Protein AF-A0A6A3ZNL6-F1 (afdb_monomer_lite)

pLDDT: mean 81.62, std 16.66, range [42.41, 97.06]

Radius of gyration: 19.46 Å; chains: 1; bounding box: 38×63×49 Å

Organism: NCBI:txid53985

Foldseek 3Di:
DFQVLLCQQWPDGPDPVCLVVVVTHGDPVSCVQQNPLSVQLSVLLSVLLVVLVVVQVCCVVPVVDDDDPPVSVVSSLVSSLVSLLVVLVCLVPDPDDCSVVNNVSNVVSCVSTPHDPVSDDDDPDPPDPPPPPDPDPDDDD

Sequence (141 aa):
MWLPAFQVFFETKLEWESILFFKLKPTPVAKKEYGYCLFVMLHIVRAVIFRCLWMHRNDLRFHGMQPNVSDVQAQVTAVIKLHVKRFYQDLLLKSLSHSGLKCRQLRALLRLLPLPSALLPDDPDPDAPDLDEPASPSLQE

Secondary structure (DSSP, 8-state):
--SGGGGGGBSS---HHHHHTT---B-HHHHHHHHHHHHHHHHHHHHHHHHHHHHHHHHHHHS-PPP-HHHHHHHHHHHHHHHHHHHHHHHHHS--TTHHHHHHHHHHHHHHSS--GGGSPPPP-TTS--TT---------

Structure (mmCIF, N/CA/C/O backbone):
data_AF-A0A6A3ZNL6-F1
#
_entry.id   AF-A0A6A3ZNL6-F1
#
loop_
_atom_site.group_PDB
_atom_site.id
_atom_site.type_symbol
_atom_site.label_atom_id
_atom_site.label_alt_id
_atom_site.label_comp_id
_atom_site.label_asym_id
_atom_site.label_entity_id
_atom_site.label_seq_id
_atom_site.pdbx_PDB_ins_code
_atom_site.Cartn_x
_atom_site.Cartn_y
_atom_site.Cartn_z
_atom_site.occupancy
_atom_site.B_iso_or_equiv
_atom_site.auth_seq_id
_atom_site.auth_comp_id
_atom_site.auth_asym_id
_atom_site.auth_atom_id
_atom_site.pdbx_PDB_model_num
ATOM 1 N N . MET A 1 1 ? 8.858 -3.263 1.097 1.00 70.25 1 MET A N 1
ATOM 2 C CA . MET A 1 1 ? 7.978 -4.449 0.989 1.00 70.25 1 MET A CA 1
ATOM 3 C C . MET A 1 1 ? 6.614 -4.051 1.553 1.00 70.25 1 MET A C 1
ATOM 5 O O . MET A 1 1 ? 6.515 -3.855 2.752 1.00 70.25 1 MET A O 1
ATOM 9 N N . TRP A 1 2 ? 5.615 -3.783 0.704 1.00 83.38 2 TRP A N 1
ATOM 10 C CA . TRP A 1 2 ? 4.391 -3.073 1.122 1.00 83.38 2 TRP A CA 1
ATOM 11 C C . TRP A 1 2 ? 3.263 -3.995 1.592 1.00 83.38 2 TRP A C 1
ATOM 13 O O . TRP A 1 2 ? 2.761 -3.830 2.694 1.00 83.38 2 TRP A O 1
ATOM 23 N N . LEU A 1 3 ? 2.880 -4.982 0.778 1.00 86.75 3 LEU A N 1
ATOM 24 C CA . LEU A 1 3 ? 1.752 -5.876 1.072 1.00 86.75 3 LEU A CA 1
ATOM 25 C C . LEU A 1 3 ? 1.959 -6.756 2.320 1.00 86.75 3 LEU A C 1
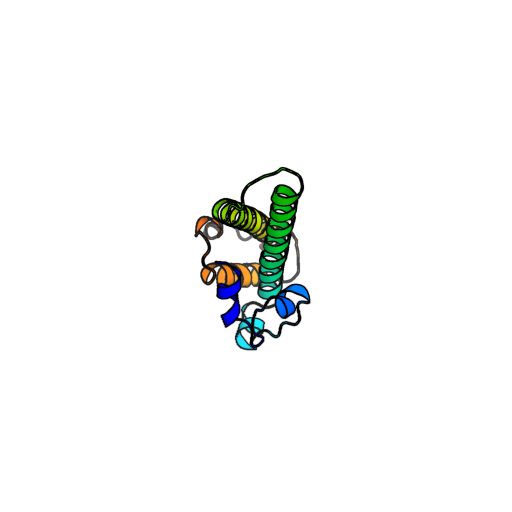ATOM 27 O O . LEU A 1 3 ? 1.023 -6.849 3.111 1.00 86.75 3 LEU A O 1
ATOM 31 N N . PRO A 1 4 ? 3.149 -7.344 2.573 1.00 88.56 4 PRO A N 1
ATOM 32 C CA . PRO A 1 4 ? 3.351 -8.178 3.760 1.00 88.56 4 PRO A CA 1
ATOM 33 C C . PRO A 1 4 ? 3.133 -7.438 5.082 1.00 88.56 4 PRO A C 1
ATOM 35 O O . PRO A 1 4 ? 2.644 -8.035 6.035 1.00 88.56 4 PRO A O 1
ATOM 38 N N . ALA A 1 5 ? 3.402 -6.128 5.126 1.00 88.44 5 ALA A N 1
ATOM 39 C CA . ALA A 1 5 ? 3.161 -5.309 6.313 1.00 88.44 5 ALA A CA 1
ATOM 40 C C . ALA A 1 5 ? 1.674 -5.224 6.696 1.00 88.44 5 ALA A C 1
ATOM 42 O O . ALA A 1 5 ? 1.352 -4.977 7.852 1.00 88.44 5 ALA A O 1
ATOM 43 N N . PHE A 1 6 ? 0.761 -5.455 5.747 1.00 91.62 6 PHE A N 1
ATOM 44 C CA . PHE A 1 6 ? -0.672 -5.453 6.021 1.00 91.62 6 PHE A CA 1
ATOM 45 C C . PHE A 1 6 ? -1.195 -6.800 6.523 1.00 91.62 6 PHE A C 1
ATOM 47 O O . PHE A 1 6 ? -2.307 -6.838 7.039 1.00 91.62 6 PHE A O 1
ATOM 54 N N . GLN A 1 7 ? -0.440 -7.898 6.393 1.00 93.50 7 GLN A N 1
ATOM 55 C CA . GLN A 1 7 ? -0.954 -9.246 6.672 1.00 93.50 7 GLN A CA 1
ATOM 56 C C . GLN A 1 7 ? -1.491 -9.385 8.100 1.00 93.50 7 GLN A C 1
ATOM 58 O O . GLN A 1 7 ? -2.500 -10.050 8.311 1.00 93.50 7 GLN A O 1
ATOM 63 N N . VAL A 1 8 ? -0.862 -8.713 9.066 1.00 93.44 8 VAL A N 1
ATOM 64 C CA . VAL A 1 8 ? -1.265 -8.729 10.482 1.00 93.44 8 VAL A CA 1
ATOM 65 C C . VAL A 1 8 ? -2.678 -8.178 10.723 1.00 93.44 8 VAL A C 1
ATOM 67 O O . VAL A 1 8 ? -3.302 -8.493 11.732 1.00 93.44 8 VAL A O 1
ATOM 70 N N . PHE A 1 9 ? -3.210 -7.376 9.796 1.00 95.12 9 PHE A N 1
ATOM 71 C CA . PHE A 1 9 ? -4.531 -6.759 9.918 1.00 95.12 9 PHE A CA 1
ATOM 72 C C . PHE A 1 9 ? -5.658 -7.600 9.313 1.00 95.12 9 PHE A C 1
ATOM 74 O O . PHE A 1 9 ? -6.825 -7.238 9.473 1.00 95.12 9 PHE A O 1
ATOM 81 N N . PHE A 1 10 ? -5.346 -8.704 8.627 1.00 95.69 10 PHE A N 1
ATOM 82 C CA . PHE A 1 10 ? -6.325 -9.519 7.910 1.00 95.69 10 PHE A CA 1
ATOM 83 C C . PHE A 1 10 ? -6.267 -10.987 8.330 1.00 95.69 10 PHE A C 1
ATOM 85 O O . PHE A 1 10 ? -5.201 -11.588 8.408 1.00 95.69 10 PHE A O 1
ATOM 92 N N . GLU A 1 11 ? -7.445 -11.574 8.551 1.00 96.38 11 GLU A N 1
ATOM 93 C CA . GLU A 1 11 ? -7.609 -13.024 8.705 1.00 96.38 11 GLU A CA 1
ATOM 94 C C . GLU A 1 11 ? -7.393 -13.732 7.364 1.00 96.38 11 GLU A C 1
ATOM 96 O O . GLU A 1 11 ? -6.856 -14.835 7.301 1.00 96.38 11 GLU A O 1
ATOM 101 N N . THR A 1 12 ? -7.809 -13.089 6.270 1.00 95.12 12 THR A N 1
ATOM 102 C CA . THR A 1 12 ? -7.536 -13.596 4.928 1.00 95.12 12 THR A CA 1
ATOM 103 C C . THR A 1 12 ? -6.059 -13.421 4.600 1.00 95.12 12 THR A C 1
ATOM 105 O O . THR A 1 12 ? -5.491 -12.338 4.759 1.00 95.12 12 THR A O 1
ATOM 108 N N . LYS A 1 13 ? -5.441 -14.476 4.074 1.00 94.06 13 LYS A N 1
ATOM 109 C CA . LYS A 1 13 ? -4.084 -14.401 3.540 1.00 94.06 13 LYS A CA 1
ATOM 110 C C . LYS A 1 13 ? -4.033 -13.431 2.353 1.00 94.06 13 LYS A C 1
ATOM 112 O O . LYS A 1 13 ? -4.869 -13.496 1.448 1.00 94.06 13 LYS A O 1
ATOM 117 N N . LEU A 1 14 ? -3.067 -12.518 2.371 1.00 92.50 14 LEU A N 1
ATOM 118 C CA . LEU A 1 14 ? -2.849 -11.513 1.335 1.00 92.50 14 LEU A CA 1
ATOM 119 C C . LEU A 1 14 ? -2.082 -12.138 0.167 1.00 92.50 14 LE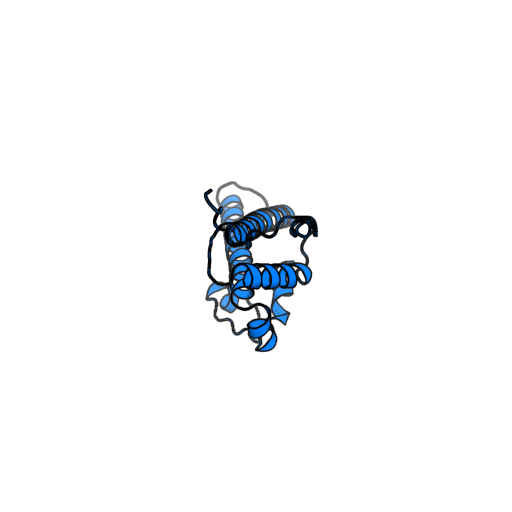U A C 1
ATOM 121 O O . LEU A 1 14 ? -0.860 -12.051 0.069 1.00 92.50 14 LEU A O 1
ATOM 125 N N . GLU A 1 15 ? -2.832 -12.780 -0.718 1.00 91.75 15 GLU A N 1
ATOM 126 C CA . GLU A 1 15 ? -2.351 -13.380 -1.956 1.00 91.75 15 GLU A CA 1
ATOM 127 C C . GLU A 1 15 ? -2.874 -12.594 -3.157 1.00 91.75 15 GLU A C 1
ATOM 129 O O . GLU A 1 15 ? -3.751 -11.738 -3.036 1.00 91.75 15 GLU A O 1
ATOM 134 N N . TRP A 1 16 ? -2.340 -12.889 -4.343 1.00 86.69 16 TRP A N 1
ATOM 135 C CA . TRP A 1 16 ? -2.696 -12.163 -5.559 1.00 86.69 16 TRP A CA 1
ATOM 136 C C . TRP A 1 16 ? -4.210 -12.092 -5.786 1.00 86.69 16 TRP A C 1
ATOM 138 O O . TRP A 1 16 ? -4.730 -11.013 -6.055 1.00 86.69 16 TRP A O 1
ATOM 148 N N . GLU A 1 17 ? -4.928 -13.207 -5.625 1.00 90.69 17 GLU A N 1
ATOM 149 C CA . GLU A 1 17 ? -6.377 -13.250 -5.835 1.00 90.69 17 GLU A CA 1
ATOM 150 C C . GLU A 1 17 ? -7.135 -12.407 -4.801 1.00 90.69 17 GLU A C 1
ATOM 152 O O . GLU A 1 17 ? -7.983 -11.590 -5.169 1.00 90.69 17 GLU A O 1
ATOM 157 N N . SER A 1 18 ? -6.829 -12.572 -3.510 1.00 92.56 18 SER A N 1
ATOM 158 C CA . SER A 1 18 ? -7.537 -11.859 -2.443 1.00 92.56 18 SER A CA 1
ATOM 159 C C . SER A 1 18 ? -7.288 -10.356 -2.513 1.00 92.56 18 SER A C 1
ATOM 161 O O . SER A 1 18 ? -8.214 -9.569 -2.313 1.00 92.56 18 SER A O 1
ATOM 163 N N . ILE A 1 19 ? -6.078 -9.949 -2.898 1.00 91.25 19 ILE A N 1
ATOM 164 C CA . ILE A 1 19 ? -5.739 -8.552 -3.154 1.00 91.25 19 ILE A CA 1
ATOM 165 C C . ILE A 1 19 ? -6.456 -8.067 -4.419 1.00 91.25 19 ILE A C 1
ATOM 167 O O . ILE A 1 19 ? -7.097 -7.018 -4.389 1.00 91.25 19 ILE A O 1
ATOM 171 N N . LEU A 1 20 ? -6.391 -8.803 -5.532 1.00 88.44 20 LEU A N 1
ATOM 172 C CA . LEU A 1 20 ? -6.960 -8.380 -6.813 1.00 88.44 20 LEU A CA 1
ATOM 173 C C . LEU A 1 20 ? -8.479 -8.222 -6.746 1.00 88.44 20 LEU A C 1
ATOM 175 O O . LEU A 1 20 ? -8.987 -7.191 -7.177 1.00 88.44 20 LEU A O 1
ATOM 179 N N . PHE A 1 21 ? -9.195 -9.183 -6.174 1.00 88.88 21 PHE A N 1
ATOM 180 C CA . PHE A 1 21 ? -10.656 -9.139 -6.065 1.00 88.88 21 PHE A CA 1
ATOM 181 C C . PHE A 1 21 ? -11.154 -8.527 -4.756 1.00 88.88 21 PHE A C 1
ATOM 183 O O . PHE A 1 21 ? -12.358 -8.481 -4.525 1.00 88.88 21 PHE A O 1
ATOM 190 N N . PHE A 1 22 ? -10.241 -8.056 -3.903 1.00 87.56 22 PHE A N 1
ATOM 191 C CA . PHE A 1 22 ? -10.557 -7.450 -2.610 1.00 87.56 22 PHE A CA 1
ATOM 192 C C . PHE A 1 22 ? -11.420 -8.356 -1.708 1.00 87.56 22 PHE A C 1
ATOM 194 O O . PHE A 1 22 ? -12.252 -7.891 -0.929 1.00 87.56 22 PHE A O 1
ATOM 201 N N . LYS A 1 23 ? -11.202 -9.675 -1.801 1.00 91.75 23 LYS A N 1
ATOM 202 C CA . LYS A 1 23 ? -11.845 -10.701 -0.968 1.00 91.75 23 LYS A CA 1
ATOM 203 C C . LYS A 1 23 ? -11.131 -10.764 0.381 1.00 91.75 23 LYS A C 1
ATOM 205 O O . LYS A 1 23 ? -10.376 -11.694 0.639 1.00 91.75 23 LYS A O 1
ATOM 210 N N . LEU A 1 24 ? -11.292 -9.729 1.201 1.00 93.25 24 LEU A N 1
ATOM 211 C CA . LEU A 1 24 ? -10.481 -9.521 2.399 1.00 93.25 24 LEU A CA 1
ATOM 212 C C . LEU A 1 24 ? -11.337 -9.412 3.654 1.00 93.25 24 LEU A C 1
ATOM 214 O O . LEU A 1 24 ? -12.264 -8.605 3.721 1.00 93.25 24 LEU A O 1
ATOM 218 N N . LYS A 1 25 ? -10.969 -10.180 4.679 1.00 95.31 25 LYS A N 1
ATOM 219 C CA . LYS A 1 25 ? -11.573 -10.113 6.006 1.00 95.31 25 LYS A CA 1
ATOM 220 C C . LYS A 1 25 ? -10.572 -9.513 7.000 1.00 95.31 25 LYS A C 1
ATOM 222 O O . LYS A 1 25 ? -9.575 -10.175 7.299 1.00 95.31 25 LYS A O 1
ATOM 227 N N . PRO A 1 26 ? -10.778 -8.273 7.488 1.00 96.12 26 PRO A N 1
ATOM 228 C CA . PRO A 1 26 ? -9.918 -7.712 8.524 1.00 96.12 26 PRO A CA 1
ATOM 229 C C . PRO A 1 26 ? -10.140 -8.450 9.847 1.00 96.12 26 PRO A C 1
ATOM 231 O O . PRO A 1 26 ? -11.246 -8.931 10.107 1.00 96.12 26 PRO A O 1
ATOM 234 N N . THR A 1 27 ? -9.124 -8.478 10.707 1.00 97.06 27 THR A N 1
ATOM 235 C CA . THR A 1 27 ? -9.310 -8.951 12.084 1.00 97.06 27 THR A CA 1
ATOM 236 C C . THR A 1 27 ? -10.273 -8.017 12.835 1.00 97.06 27 THR A C 1
ATOM 238 O O . THR A 1 27 ? -10.340 -6.818 12.527 1.00 97.06 27 THR A O 1
ATOM 241 N N . PRO A 1 28 ? -11.020 -8.505 13.843 1.00 96.56 28 PRO A N 1
ATOM 242 C CA . PRO A 1 28 ? -11.930 -7.662 14.620 1.00 96.56 28 PRO A CA 1
ATOM 243 C C . PRO A 1 28 ? -11.215 -6.483 15.290 1.00 96.56 28 PRO A C 1
ATOM 245 O O . PRO A 1 28 ? -11.747 -5.373 15.317 1.00 96.56 28 PRO A O 1
ATOM 248 N N . VAL A 1 29 ? -9.987 -6.716 15.771 1.00 95.88 29 VAL A N 1
ATOM 249 C CA . VAL A 1 29 ? -9.125 -5.695 16.381 1.00 95.88 29 VAL A CA 1
ATOM 250 C C . VAL A 1 29 ? -8.778 -4.615 15.360 1.00 95.88 29 VAL A C 1
ATOM 252 O O . VAL A 1 29 ? -9.098 -3.450 15.581 1.00 95.88 29 VAL A O 1
ATOM 255 N N . ALA A 1 30 ? -8.233 -4.994 14.199 1.00 94.19 30 ALA A N 1
ATOM 256 C CA . ALA A 1 30 ? -7.837 -4.032 13.173 1.00 94.19 30 ALA A CA 1
ATOM 257 C C . ALA A 1 30 ? -9.035 -3.252 12.607 1.00 94.19 30 ALA A C 1
ATOM 259 O O . ALA A 1 30 ? -8.939 -2.050 12.356 1.00 94.19 30 ALA A O 1
ATOM 260 N N . LYS A 1 31 ? -10.195 -3.908 12.451 1.00 94.00 31 LYS A N 1
ATOM 261 C CA . LYS A 1 31 ? -11.436 -3.249 12.021 1.00 94.00 31 LYS A CA 1
ATOM 262 C C . LYS A 1 31 ? -11.908 -2.209 13.038 1.00 94.00 31 LYS A C 1
ATOM 264 O O . LYS A 1 31 ? -12.327 -1.127 12.633 1.00 94.00 31 LYS A O 1
ATOM 269 N N . LYS A 1 32 ? -11.852 -2.527 14.334 1.00 92.75 32 LYS A N 1
ATOM 270 C CA . LYS A 1 32 ? -12.223 -1.603 15.413 1.00 92.75 32 LYS A CA 1
ATOM 271 C C . LYS A 1 32 ? -11.253 -0.424 15.495 1.00 92.75 32 LYS A C 1
ATOM 273 O O . LYS A 1 32 ? -11.691 0.712 15.634 1.00 92.75 32 LYS A O 1
ATOM 278 N N . GLU A 1 33 ? -9.956 -0.698 15.404 1.00 92.94 33 GLU A N 1
ATOM 279 C CA . GLU A 1 33 ? -8.912 0.300 15.626 1.00 92.94 33 GLU A CA 1
ATOM 280 C C . GLU A 1 33 ? -8.753 1.253 14.439 1.00 92.94 33 GLU A C 1
ATOM 282 O O . GLU A 1 33 ? -8.759 2.467 14.626 1.00 92.94 33 GLU A O 1
ATOM 287 N N . TYR A 1 34 ? -8.696 0.731 13.212 1.00 91.88 34 TYR A N 1
ATOM 288 C CA . TYR A 1 34 ? -8.355 1.519 12.020 1.00 91.88 34 TYR A CA 1
ATOM 289 C C . TYR A 1 34 ? -9.531 1.762 11.071 1.00 91.88 34 TYR A C 1
ATOM 291 O O . TYR A 1 34 ? -9.443 2.620 10.190 1.00 91.88 34 TYR A O 1
ATOM 299 N N . GLY A 1 35 ? -10.631 1.019 11.223 1.00 89.38 35 GLY A N 1
ATOM 300 C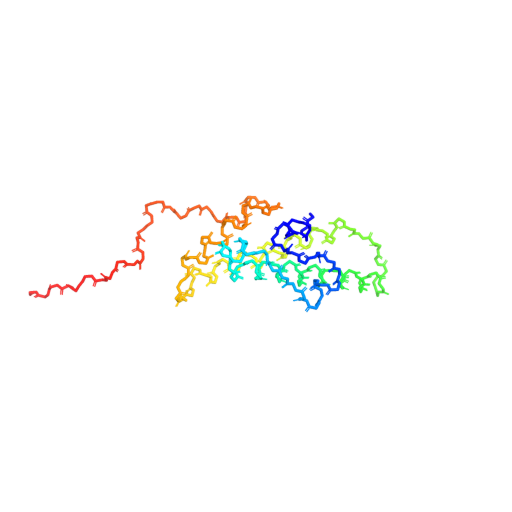 CA . GLY A 1 35 ? -11.869 1.222 10.474 1.00 89.38 35 GLY A CA 1
ATOM 301 C C . GLY A 1 35 ? -11.665 1.368 8.964 1.00 89.38 35 GLY A C 1
ATOM 302 O O . GLY A 1 35 ? -11.004 0.560 8.311 1.00 89.38 35 GLY A O 1
ATOM 303 N N . TYR A 1 36 ? -12.249 2.426 8.401 1.00 89.50 36 TYR A N 1
ATOM 304 C CA . TYR A 1 36 ? -12.181 2.731 6.970 1.00 89.50 36 TYR A CA 1
ATOM 305 C C . TYR A 1 36 ? -10.749 3.010 6.478 1.00 89.50 36 TYR A C 1
ATOM 307 O O . TYR A 1 36 ? -10.410 2.657 5.348 1.00 89.50 36 TYR A O 1
ATOM 315 N N . CYS A 1 37 ? -9.885 3.591 7.319 1.00 91.38 37 CYS A N 1
ATOM 316 C CA . CYS A 1 37 ? -8.517 3.950 6.941 1.00 91.38 37 CYS A CA 1
ATOM 317 C C . CYS A 1 37 ? -7.673 2.727 6.562 1.00 91.38 37 CYS A C 1
ATOM 319 O O . CYS A 1 37 ? -6.884 2.818 5.624 1.00 91.38 37 CYS A O 1
ATOM 321 N N . LEU A 1 38 ? -7.884 1.573 7.209 1.00 94.12 38 LEU A N 1
ATOM 322 C CA . LEU A 1 38 ? -7.212 0.319 6.845 1.00 94.12 38 LEU A CA 1
ATOM 323 C C . LEU A 1 38 ? -7.469 -0.066 5.385 1.00 94.12 38 LEU A C 1
ATOM 325 O O . LEU A 1 38 ? -6.537 -0.378 4.641 1.00 94.12 38 LEU A O 1
ATOM 329 N N . PHE A 1 39 ? -8.731 0.000 4.962 1.00 92.94 39 PHE A N 1
ATOM 330 C CA . PHE A 1 39 ? -9.125 -0.355 3.604 1.00 92.94 39 PHE A CA 1
ATOM 331 C C . PHE A 1 39 ? -8.633 0.660 2.576 1.00 92.94 39 PHE A C 1
ATOM 333 O O . PHE A 1 39 ? -8.148 0.252 1.524 1.00 92.94 39 PHE A O 1
ATOM 340 N N . VAL A 1 40 ? -8.701 1.962 2.879 1.00 92.62 40 VAL A N 1
ATOM 341 C CA . VAL A 1 40 ? -8.164 3.008 1.991 1.00 92.62 40 VAL A CA 1
ATOM 342 C C . VAL A 1 40 ? -6.669 2.814 1.775 1.00 92.62 40 VAL A C 1
ATOM 344 O O . VAL A 1 40 ? -6.206 2.822 0.636 1.00 92.62 40 VAL A O 1
ATOM 347 N N . MET A 1 41 ? -5.917 2.586 2.852 1.00 92.56 41 MET A N 1
ATOM 348 C CA . MET A 1 41 ? -4.474 2.388 2.773 1.00 92.56 41 MET A CA 1
ATOM 349 C C . MET A 1 41 ? -4.114 1.158 1.946 1.00 92.56 41 MET A C 1
ATOM 351 O O . MET A 1 41 ? -3.283 1.251 1.041 1.00 92.56 41 MET A O 1
ATOM 355 N N . LEU A 1 42 ? -4.779 0.026 2.185 1.00 93.31 42 LEU A N 1
ATOM 356 C CA . LEU A 1 42 ? -4.552 -1.167 1.378 1.00 93.31 42 LEU A CA 1
ATOM 357 C C . LEU A 1 42 ? -4.952 -0.952 -0.089 1.00 93.31 42 LEU A C 1
ATOM 359 O O . LEU A 1 42 ? -4.263 -1.430 -0.989 1.00 93.31 42 LEU A O 1
ATOM 363 N N . HIS A 1 43 ? -6.035 -0.214 -0.346 1.00 93.50 43 HIS A N 1
ATOM 364 C CA . HIS A 1 43 ? -6.481 0.096 -1.701 1.00 93.50 43 HIS A CA 1
ATOM 365 C C . HIS A 1 43 ? -5.461 0.952 -2.460 1.00 93.50 43 HIS A C 1
ATOM 367 O O . HIS A 1 43 ? -5.139 0.623 -3.602 1.00 93.50 43 HIS A O 1
ATOM 373 N N . ILE A 1 44 ? -4.909 1.991 -1.822 1.00 93.44 44 ILE A N 1
ATOM 374 C CA . ILE A 1 44 ? -3.824 2.809 -2.383 1.00 93.44 44 ILE A CA 1
ATOM 375 C C . ILE A 1 44 ? -2.635 1.914 -2.740 1.00 93.44 44 ILE A C 1
ATOM 377 O O . ILE A 1 44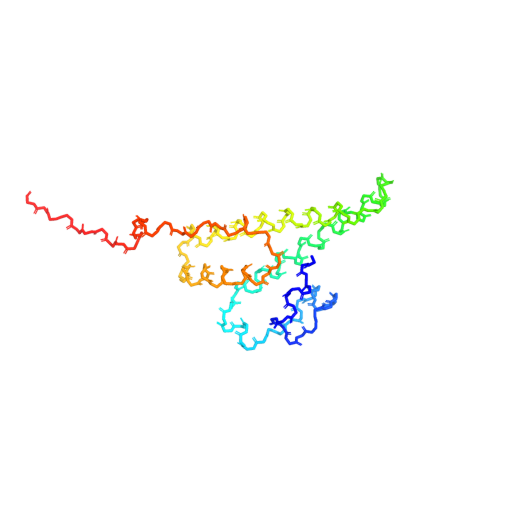 ? -2.190 1.907 -3.886 1.00 93.44 44 ILE A O 1
ATOM 381 N N . VAL A 1 45 ? -2.153 1.117 -1.783 1.00 92.31 45 V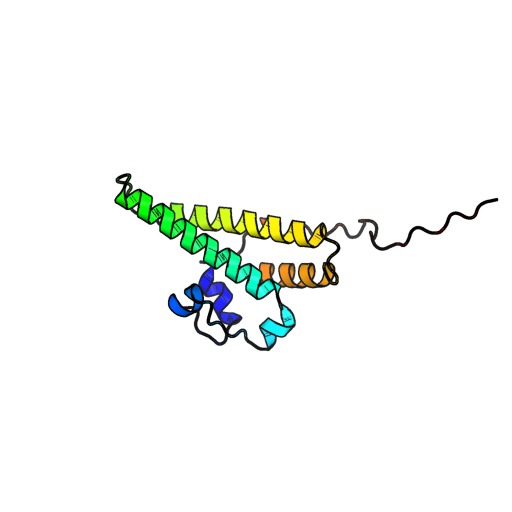AL A N 1
ATOM 382 C CA . VAL A 1 45 ? -0.998 0.227 -1.979 1.00 92.31 45 VAL A CA 1
ATOM 383 C C . VAL A 1 45 ? -1.233 -0.731 -3.147 1.00 92.31 45 VAL A C 1
ATOM 385 O O . VAL A 1 45 ? -0.408 -0.815 -4.057 1.00 92.31 45 VAL A O 1
ATOM 388 N N . ARG A 1 46 ? -2.382 -1.413 -3.159 1.00 92.75 46 ARG A N 1
ATOM 389 C CA . ARG A 1 46 ? -2.789 -2.341 -4.221 1.00 92.75 46 ARG A CA 1
ATOM 390 C C . ARG A 1 46 ? -2.809 -1.665 -5.589 1.00 92.75 46 ARG A C 1
ATOM 392 O O . ARG A 1 46 ? -2.199 -2.171 -6.529 1.00 92.75 46 ARG A O 1
ATOM 399 N N . ALA A 1 47 ? -3.531 -0.552 -5.710 1.00 94.19 47 ALA A N 1
ATOM 400 C CA . ALA A 1 47 ? -3.733 0.126 -6.985 1.00 94.19 47 ALA A CA 1
ATOM 401 C C . ALA A 1 47 ? -2.403 0.608 -7.574 1.00 94.19 47 ALA A C 1
ATOM 403 O O . ALA A 1 47 ? -2.146 0.417 -8.763 1.00 94.19 47 ALA A O 1
ATOM 404 N N . VAL A 1 48 ? -1.529 1.166 -6.732 1.00 94.94 48 VAL A N 1
ATOM 405 C CA . VAL A 1 48 ? -0.214 1.646 -7.162 1.00 94.94 48 VAL A CA 1
ATOM 406 C C . VAL A 1 48 ? 0.689 0.495 -7.593 1.00 94.94 48 VAL A C 1
ATOM 408 O O . VAL A 1 48 ? 1.286 0.577 -8.665 1.00 94.94 48 VAL A O 1
ATOM 411 N N . ILE A 1 49 ? 0.758 -0.595 -6.819 1.00 93.12 49 ILE A N 1
ATOM 412 C CA . ILE A 1 49 ? 1.562 -1.771 -7.185 1.00 93.12 49 ILE A CA 1
ATOM 413 C C . ILE A 1 49 ? 1.121 -2.316 -8.543 1.00 93.12 49 ILE A C 1
ATOM 415 O O . ILE A 1 49 ? 1.957 -2.493 -9.428 1.00 93.12 49 ILE A O 1
ATOM 419 N N . PHE A 1 50 ? -0.180 -2.538 -8.744 1.00 93.94 50 PHE A N 1
ATOM 420 C CA . PHE A 1 50 ? -0.677 -3.066 -10.016 1.00 93.94 50 PHE A CA 1
ATOM 421 C C . PHE A 1 50 ? -0.427 -2.113 -11.178 1.00 93.94 50 PHE A C 1
ATOM 423 O O . PHE A 1 50 ? -0.017 -2.565 -12.244 1.00 93.94 50 PHE A O 1
ATOM 430 N N . ARG A 1 51 ? -0.601 -0.802 -10.974 1.00 95.06 51 ARG A N 1
ATOM 431 C CA . ARG A 1 51 ? -0.301 0.198 -12.001 1.00 95.06 51 ARG A CA 1
ATOM 432 C C . ARG A 1 51 ? 1.178 0.179 -12.387 1.00 95.06 51 ARG A C 1
ATOM 434 O O . ARG A 1 51 ? 1.482 0.144 -13.574 1.00 95.06 51 ARG A O 1
ATOM 441 N N . CYS A 1 52 ? 2.092 0.203 -11.420 1.00 94.56 52 CYS A N 1
ATOM 442 C CA . CYS A 1 52 ? 3.531 0.206 -11.691 1.00 94.56 52 CYS A CA 1
ATOM 443 C C . CYS A 1 52 ? 3.983 -1.088 -12.377 1.00 94.56 52 CYS A C 1
ATOM 445 O O . CYS A 1 52 ? 4.722 -1.028 -13.354 1.00 94.56 52 CYS A O 1
ATOM 447 N N . LEU A 1 53 ? 3.487 -2.247 -11.931 1.00 93.56 53 LEU A N 1
ATOM 448 C CA . LEU A 1 53 ? 3.771 -3.527 -12.587 1.00 93.56 53 LEU A CA 1
ATOM 449 C C . LEU A 1 53 ? 3.225 -3.569 -14.019 1.00 93.56 53 LEU A C 1
ATOM 451 O O . LEU A 1 53 ? 3.896 -4.072 -14.916 1.00 93.56 53 LEU A O 1
ATOM 455 N N . TRP A 1 54 ? 2.025 -3.026 -14.244 1.00 94.19 54 TRP A N 1
ATOM 456 C CA . TRP A 1 54 ? 1.423 -2.938 -15.573 1.00 94.19 54 TRP A CA 1
ATOM 457 C C . TRP A 1 54 ? 2.239 -2.054 -16.520 1.00 94.19 54 TRP A C 1
ATOM 459 O O . TRP A 1 54 ? 2.554 -2.481 -17.628 1.00 94.19 54 TRP A O 1
ATOM 469 N N . MET A 1 55 ? 2.615 -0.851 -16.075 1.00 94.25 55 MET A N 1
ATOM 470 C CA . MET A 1 55 ? 3.434 0.071 -16.867 1.00 94.25 55 MET A CA 1
ATOM 471 C C . MET A 1 55 ? 4.801 -0.535 -17.179 1.00 94.25 55 MET A C 1
ATOM 473 O O . MET A 1 55 ? 5.168 -0.611 -18.345 1.00 94.25 55 MET A O 1
ATOM 477 N N . HIS A 1 56 ? 5.483 -1.088 -16.172 1.00 93.81 56 HIS A N 1
ATOM 478 C CA . HIS A 1 56 ? 6.776 -1.733 -16.377 1.00 93.81 56 HIS A CA 1
ATOM 479 C C . HIS A 1 56 ? 6.676 -2.902 -17.362 1.00 93.81 56 HIS A C 1
ATOM 481 O O . HIS A 1 56 ? 7.484 -3.020 -18.273 1.00 93.81 56 HIS A O 1
ATOM 487 N N . ARG A 1 57 ? 5.639 -3.745 -17.260 1.00 93.94 57 ARG A N 1
ATOM 488 C CA . ARG A 1 57 ? 5.404 -4.823 -18.233 1.00 93.94 57 ARG A CA 1
ATOM 489 C C . ARG A 1 57 ? 5.242 -4.290 -19.660 1.00 93.94 57 ARG A C 1
ATOM 491 O O . ARG A 1 57 ? 5.736 -4.924 -20.593 1.00 93.94 57 ARG A O 1
ATOM 498 N N . ASN A 1 58 ? 4.539 -3.173 -19.838 1.00 94.38 58 ASN A N 1
ATOM 499 C CA . ASN A 1 58 ? 4.383 -2.549 -21.151 1.00 94.38 58 ASN A CA 1
ATOM 500 C C . ASN A 1 58 ? 5.725 -2.037 -21.675 1.00 94.38 58 ASN A C 1
ATOM 502 O O . ASN A 1 58 ? 6.050 -2.291 -22.830 1.00 94.38 58 ASN A O 1
ATOM 506 N N . ASP A 1 59 ? 6.536 -1.424 -20.820 1.00 92.75 59 ASP A N 1
ATOM 507 C CA . ASP A 1 59 ? 7.871 -0.959 -21.181 1.00 92.75 59 ASP A CA 1
ATOM 508 C C . ASP A 1 59 ? 8.788 -2.092 -21.659 1.00 92.75 59 ASP A C 1
ATOM 510 O O . ASP A 1 59 ? 9.459 -1.966 -22.685 1.00 92.75 59 ASP A O 1
ATOM 514 N N . LEU A 1 60 ? 8.767 -3.236 -20.969 1.00 93.94 60 LEU A N 1
ATOM 515 C CA . LEU A 1 60 ? 9.509 -4.425 -21.398 1.00 93.94 60 LEU A CA 1
ATOM 516 C C . LEU A 1 60 ? 9.030 -4.921 -22.768 1.00 93.94 60 LEU A C 1
ATOM 518 O O . LEU A 1 60 ? 9.832 -5.282 -23.625 1.00 93.94 60 LEU A O 1
ATOM 522 N N . ARG A 1 61 ? 7.708 -4.948 -22.979 1.00 93.69 61 ARG A N 1
ATOM 523 C CA . ARG A 1 61 ? 7.097 -5.525 -24.182 1.00 93.69 61 ARG A CA 1
ATOM 524 C C . ARG A 1 61 ? 7.206 -4.627 -25.412 1.00 93.69 61 ARG A C 1
ATOM 526 O O . ARG A 1 61 ? 7.324 -5.149 -26.517 1.00 93.69 61 ARG A O 1
ATOM 533 N N . PHE A 1 62 ? 7.106 -3.314 -25.234 1.00 94.31 62 PHE A N 1
ATOM 534 C CA . PHE A 1 62 ? 6.953 -2.357 -26.334 1.00 94.31 62 PHE A CA 1
ATOM 535 C C . PHE A 1 62 ? 8.146 -1.414 -26.499 1.00 94.31 62 PHE A C 1
ATOM 537 O O . PHE A 1 62 ? 8.314 -0.849 -27.577 1.00 94.31 62 PHE A O 1
ATOM 544 N N . HIS A 1 63 ? 8.983 -1.250 -25.471 1.00 92.38 63 HIS A N 1
ATOM 545 C CA . HIS A 1 63 ? 10.105 -0.306 -25.484 1.00 92.38 63 HIS A CA 1
ATOM 546 C C . HIS A 1 63 ? 11.472 -0.984 -25.316 1.00 92.38 63 HIS A C 1
ATOM 548 O O . HIS A 1 63 ? 12.487 -0.298 -25.244 1.00 92.38 63 HIS A O 1
ATOM 554 N N . GLY A 1 64 ? 11.518 -2.323 -25.279 1.00 88.75 64 GLY A N 1
ATOM 555 C CA . GLY A 1 64 ? 12.769 -3.091 -25.230 1.00 88.75 64 GLY A CA 1
ATOM 556 C C . GLY A 1 64 ? 13.591 -2.861 -23.959 1.00 88.75 64 GLY A C 1
ATOM 557 O O . GLY A 1 64 ? 14.792 -3.131 -23.945 1.00 88.75 64 GLY A O 1
ATOM 558 N N . MET A 1 65 ? 12.961 -2.342 -22.901 1.00 91.56 65 MET A N 1
ATOM 559 C CA . MET A 1 65 ? 13.618 -2.131 -21.615 1.00 91.56 65 MET A CA 1
ATOM 560 C C . MET A 1 65 ? 13.938 -3.468 -20.937 1.00 91.56 65 MET A C 1
ATOM 562 O O . MET A 1 65 ? 13.308 -4.490 -21.209 1.00 91.56 65 MET A O 1
ATOM 566 N N . GLN A 1 66 ? 14.917 -3.457 -20.033 1.00 92.88 66 GLN A N 1
ATOM 567 C CA . GLN A 1 66 ? 15.245 -4.615 -19.200 1.00 92.88 66 GLN A CA 1
ATOM 568 C C . GLN A 1 66 ? 14.445 -4.595 -17.888 1.00 92.88 66 GLN A C 1
ATOM 570 O O . GLN A 1 66 ? 14.150 -3.511 -17.373 1.00 92.88 66 GLN A O 1
ATOM 575 N N . PRO A 1 67 ? 14.108 -5.766 -17.312 1.00 92.50 67 PRO A N 1
ATOM 576 C CA . PRO A 1 67 ? 13.451 -5.840 -16.012 1.00 92.50 67 PRO A CA 1
ATOM 577 C C . PRO A 1 67 ? 14.257 -5.112 -14.932 1.00 92.50 67 PRO A C 1
ATOM 579 O O . PRO A 1 67 ? 15.428 -5.417 -14.714 1.00 92.50 67 PRO A O 1
ATOM 582 N N . ASN A 1 68 ? 13.626 -4.170 -14.229 1.00 92.06 68 ASN A N 1
ATOM 583 C CA . ASN A 1 68 ? 14.276 -3.383 -13.181 1.00 92.06 68 ASN A CA 1
ATOM 584 C C . ASN A 1 68 ? 13.389 -3.297 -11.937 1.00 92.06 68 ASN A C 1
ATOM 586 O O . ASN A 1 68 ? 12.547 -2.414 -11.785 1.00 92.06 68 ASN A O 1
ATOM 590 N N . VAL A 1 69 ? 13.603 -4.237 -11.019 1.00 90.44 69 VAL A N 1
ATOM 591 C CA . VAL A 1 69 ? 12.825 -4.334 -9.778 1.00 90.44 69 VAL A CA 1
ATOM 592 C C . VAL A 1 69 ? 13.048 -3.118 -8.877 1.00 90.44 69 VAL A C 1
ATOM 594 O O . VAL A 1 69 ? 12.102 -2.658 -8.239 1.00 90.44 69 VAL A O 1
ATOM 597 N N . SER A 1 70 ? 14.268 -2.577 -8.835 1.00 92.06 70 SER A N 1
ATOM 598 C CA . SER A 1 70 ? 14.613 -1.429 -7.991 1.00 92.06 70 SER A CA 1
ATOM 599 C C . SER A 1 70 ? 13.879 -0.163 -8.429 1.00 92.06 70 SER A C 1
ATOM 601 O O . SER A 1 70 ? 13.323 0.541 -7.587 1.00 92.06 70 SER A O 1
ATOM 603 N N . ASP A 1 71 ? 13.812 0.092 -9.737 1.00 90.69 71 ASP A N 1
ATOM 604 C CA . ASP A 1 71 ? 13.062 1.223 -10.291 1.00 90.69 71 ASP A CA 1
ATOM 605 C C . ASP A 1 71 ? 11.559 1.087 -10.007 1.00 90.69 71 ASP A C 1
ATOM 607 O O . ASP A 1 71 ? 10.942 1.990 -9.441 1.00 90.69 71 ASP A O 1
ATOM 611 N N . VAL A 1 72 ? 10.981 -0.096 -10.252 1.00 92.50 72 VAL A N 1
ATOM 612 C CA . VAL A 1 72 ? 9.574 -0.368 -9.916 1.00 92.50 72 VAL A CA 1
ATOM 613 C C . VAL A 1 72 ? 9.303 -0.142 -8.425 1.00 92.50 72 VAL A C 1
ATOM 615 O O . VAL A 1 72 ? 8.302 0.477 -8.063 1.00 92.50 72 VAL A O 1
ATOM 618 N N . GLN A 1 73 ? 10.188 -0.600 -7.537 1.00 91.25 73 GLN A N 1
ATOM 619 C CA . GLN A 1 73 ? 10.044 -0.390 -6.094 1.00 91.25 73 GLN A CA 1
ATOM 620 C C . GLN A 1 73 ? 10.123 1.091 -5.701 1.00 91.25 73 GLN A C 1
ATOM 622 O O . GLN A 1 73 ? 9.352 1.534 -4.837 1.00 91.25 73 GLN A O 1
ATOM 627 N N . ALA A 1 74 ? 11.017 1.860 -6.327 1.00 90.31 74 ALA A N 1
ATOM 628 C CA . ALA A 1 74 ? 11.151 3.294 -6.099 1.00 90.31 74 ALA A CA 1
ATOM 629 C C . ALA A 1 74 ? 9.891 4.046 -6.552 1.00 90.31 74 ALA A C 1
ATOM 631 O O . ALA A 1 74 ? 9.332 4.827 -5.777 1.00 90.31 74 ALA A O 1
ATOM 632 N N . GLN A 1 75 ? 9.382 3.739 -7.749 1.00 92.94 75 GLN A N 1
ATOM 633 C CA . GLN A 1 75 ? 8.149 4.319 -8.283 1.00 92.94 75 GLN A CA 1
ATOM 634 C C . GLN A 1 75 ? 6.936 3.980 -7.416 1.00 92.94 75 GLN A C 1
ATOM 636 O O . GLN A 1 75 ? 6.191 4.878 -7.025 1.00 92.94 75 GLN A O 1
ATOM 641 N N . VAL A 1 76 ? 6.761 2.706 -7.045 1.00 92.69 76 VAL A N 1
ATOM 642 C CA . VAL A 1 76 ? 5.684 2.274 -6.140 1.00 92.69 76 VAL A CA 1
ATOM 643 C C . VAL A 1 76 ? 5.737 3.067 -4.839 1.00 92.69 76 VAL A C 1
ATOM 645 O O . VAL A 1 76 ? 4.723 3.596 -4.386 1.00 92.69 76 VAL A O 1
ATOM 648 N N . THR A 1 77 ? 6.926 3.197 -4.254 1.00 90.12 77 THR A N 1
ATOM 649 C CA . THR A 1 77 ? 7.112 3.933 -3.004 1.00 90.12 77 THR A CA 1
ATOM 650 C C . THR A 1 77 ? 6.758 5.409 -3.167 1.00 90.12 77 THR A C 1
ATOM 652 O O . THR A 1 77 ? 5.985 5.933 -2.370 1.00 90.12 77 THR A O 1
ATOM 655 N N . ALA A 1 78 ? 7.266 6.079 -4.202 1.00 89.81 78 ALA A N 1
ATOM 656 C CA . ALA A 1 78 ? 6.993 7.492 -4.453 1.00 89.81 78 ALA A CA 1
ATOM 657 C C . ALA A 1 78 ? 5.498 7.770 -4.686 1.00 89.81 78 ALA A C 1
ATOM 659 O O . ALA A 1 78 ? 4.941 8.717 -4.129 1.00 89.81 78 ALA A O 1
ATOM 660 N N . VAL A 1 79 ? 4.823 6.919 -5.459 1.00 92.38 79 VAL A N 1
ATOM 661 C CA . VAL A 1 79 ? 3.412 7.115 -5.806 1.00 92.38 79 VAL A CA 1
ATOM 662 C C . VAL A 1 79 ? 2.496 6.786 -4.623 1.00 92.38 79 VAL A C 1
ATOM 664 O O . VAL A 1 79 ? 1.556 7.538 -4.362 1.00 92.38 79 VAL A O 1
ATOM 667 N N . ILE A 1 80 ? 2.787 5.740 -3.833 1.00 91.44 80 ILE A N 1
ATOM 668 C CA . ILE A 1 80 ? 2.048 5.501 -2.581 1.00 91.44 80 ILE A CA 1
ATOM 669 C C . ILE A 1 80 ? 2.193 6.709 -1.655 1.00 91.44 80 ILE A C 1
ATOM 671 O O . ILE A 1 80 ? 1.191 7.185 -1.124 1.00 91.44 80 ILE A O 1
ATOM 675 N N . LYS A 1 81 ? 3.410 7.254 -1.508 1.00 87.81 81 LYS A N 1
ATOM 676 C CA . LYS A 1 81 ? 3.642 8.441 -0.677 1.00 87.81 81 LYS A CA 1
ATOM 677 C C . LYS A 1 81 ? 2.746 9.615 -1.082 1.00 87.81 81 LYS A C 1
ATOM 679 O O . LYS A 1 81 ? 2.127 10.239 -0.221 1.00 87.81 81 LYS A O 1
ATOM 684 N N . LEU A 1 82 ? 2.646 9.883 -2.384 1.00 90.38 82 LEU A N 1
ATOM 685 C CA . LEU A 1 82 ? 1.798 10.942 -2.931 1.00 90.38 82 LEU A CA 1
ATOM 686 C C . LEU A 1 82 ? 0.320 10.737 -2.560 1.00 90.38 82 LEU A C 1
ATOM 688 O O . LEU A 1 82 ? -0.327 11.658 -2.059 1.00 90.38 82 LEU A O 1
ATOM 692 N N . HIS A 1 83 ? -0.209 9.529 -2.767 1.00 91.88 83 HIS A N 1
ATOM 693 C CA . HIS A 1 83 ? -1.611 9.225 -2.477 1.00 91.88 83 HIS A CA 1
ATOM 694 C C . HIS A 1 83 ? -1.934 9.279 -0.982 1.00 91.88 83 HIS A C 1
ATOM 696 O O . HIS A 1 83 ? -2.994 9.781 -0.614 1.00 91.88 83 HIS A O 1
ATOM 702 N N . VAL A 1 84 ? -1.025 8.819 -0.119 1.00 88.69 84 VAL A N 1
ATOM 703 C CA . VAL A 1 84 ? -1.189 8.904 1.340 1.00 88.69 84 VAL A CA 1
ATOM 704 C C . VAL A 1 84 ? -1.209 10.360 1.796 1.00 88.69 84 VAL A C 1
ATOM 706 O O . VAL A 1 84 ? -2.114 10.752 2.532 1.00 88.69 84 VAL A O 1
ATOM 709 N N . LYS A 1 85 ? -0.270 11.183 1.306 1.00 86.75 85 LYS A N 1
ATOM 710 C CA . LYS A 1 85 ? -0.236 12.622 1.602 1.00 86.75 85 LYS A CA 1
ATOM 711 C C . LYS A 1 85 ? -1.528 13.304 1.163 1.00 86.75 85 LYS A C 1
ATOM 713 O O . LYS A 1 85 ? -2.109 14.065 1.933 1.00 86.75 85 LYS A O 1
ATOM 718 N N . ARG A 1 86 ? -2.007 13.003 -0.048 1.00 88.75 86 ARG A N 1
ATOM 719 C CA . ARG A 1 86 ? -3.262 13.566 -0.554 1.00 88.75 86 ARG A CA 1
ATOM 720 C C . ARG A 1 86 ? -4.462 13.135 0.289 1.00 88.75 86 ARG A C 1
ATOM 722 O O . ARG A 1 86 ? -5.284 13.976 0.629 1.00 88.75 86 ARG A O 1
ATOM 729 N N . PHE A 1 87 ? -4.544 11.856 0.656 1.00 88.69 87 PHE A N 1
ATOM 730 C CA . PHE A 1 87 ? -5.625 11.351 1.499 1.00 88.69 87 PHE A CA 1
ATOM 731 C C . PHE A 1 87 ? -5.640 12.032 2.870 1.00 88.69 87 PHE A C 1
ATOM 733 O O . PHE A 1 87 ? -6.698 12.448 3.329 1.00 88.69 87 PHE A O 1
ATOM 740 N N . TYR A 1 88 ? -4.472 12.212 3.491 1.00 85.38 88 TYR A N 1
ATOM 741 C CA . TYR A 1 88 ? -4.357 12.952 4.745 1.00 85.38 88 TYR A CA 1
ATOM 742 C C . TYR A 1 88 ? -4.846 14.402 4.607 1.00 85.38 88 TYR A C 1
ATOM 744 O O . TYR A 1 88 ? -5.653 14.858 5.411 1.00 85.38 88 TYR A O 1
ATOM 752 N N . GLN A 1 89 ? -4.421 15.110 3.556 1.00 84.38 89 GLN A N 1
ATOM 753 C CA . GLN A 1 89 ? -4.885 16.475 3.280 1.00 84.38 89 GLN A CA 1
ATOM 754 C C . GLN A 1 89 ? -6.402 16.538 3.069 1.00 84.38 89 GLN A C 1
ATOM 756 O O . GLN A 1 89 ? -7.057 17.426 3.603 1.00 84.38 89 GLN A O 1
ATOM 761 N N . ASP A 1 90 ? -6.978 15.580 2.340 1.00 85.19 90 ASP A N 1
ATOM 762 C CA . ASP A 1 90 ? -8.427 15.507 2.141 1.00 85.19 90 ASP A CA 1
ATOM 763 C C . ASP A 1 90 ? -9.182 15.247 3.459 1.00 85.19 90 ASP A C 1
ATOM 765 O O . ASP A 1 90 ? -10.307 15.720 3.608 1.00 85.19 90 ASP A O 1
ATOM 769 N N . LEU A 1 91 ? -8.588 14.519 4.415 1.00 84.38 91 LEU A N 1
ATOM 770 C CA . LEU A 1 91 ? -9.172 14.332 5.748 1.00 84.38 91 LEU A CA 1
ATOM 771 C C . LEU A 1 91 ? -9.137 15.611 6.593 1.00 84.38 91 LEU A C 1
ATOM 773 O O . LEU A 1 91 ? -10.051 15.806 7.387 1.00 84.38 91 LEU A O 1
ATOM 777 N N . LEU A 1 92 ? -8.118 16.461 6.430 1.00 80.19 92 LEU A N 1
ATOM 778 C CA . LEU A 1 92 ? -8.030 17.752 7.121 1.00 80.19 92 LEU A CA 1
ATOM 779 C C . LEU A 1 92 ? -8.973 18.801 6.521 1.00 80.19 92 LEU A C 1
ATOM 781 O O . LEU A 1 92 ? -9.614 19.543 7.252 1.00 80.19 92 LEU A O 1
ATOM 785 N N . LEU A 1 93 ? -9.038 18.873 5.188 1.00 76.38 93 LEU A N 1
ATOM 786 C CA . LEU A 1 93 ? -9.732 19.948 4.473 1.00 76.38 93 LEU A CA 1
ATOM 787 C C . LEU A 1 93 ? -11.235 19.710 4.313 1.00 76.38 93 LEU A C 1
ATOM 789 O O . LEU A 1 93 ? -11.993 20.665 4.163 1.00 76.38 93 LEU A O 1
ATOM 793 N N . LYS A 1 94 ? -11.690 18.452 4.281 1.00 69.44 94 LYS A N 1
ATOM 794 C CA . LYS A 1 94 ? -13.124 18.169 4.164 1.00 69.44 94 LYS A CA 1
ATOM 795 C C . LYS A 1 94 ? -13.762 18.203 5.550 1.00 69.44 94 LYS A C 1
ATOM 797 O O . LYS A 1 94 ? -13.342 17.450 6.426 1.00 69.44 94 LYS A O 1
ATOM 802 N N . SER A 1 95 ? -14.847 18.968 5.703 1.00 55.47 95 SER A N 1
ATOM 803 C CA . SER A 1 95 ? -15.758 18.927 6.861 1.00 55.47 95 SER A CA 1
ATOM 804 C C . SER A 1 95 ? -16.559 17.615 6.908 1.00 55.47 95 SER A C 1
ATOM 806 O O . SER A 1 95 ? -17.786 17.571 6.945 1.00 55.47 95 SER A O 1
ATOM 808 N N . LEU A 1 96 ? -15.865 16.482 6.849 1.00 57.22 96 LEU A N 1
ATOM 809 C CA . LEU A 1 96 ? -16.483 15.188 7.061 1.00 57.22 96 LEU A CA 1
ATOM 810 C C . LEU A 1 96 ? -16.756 15.046 8.555 1.00 57.22 96 LEU A C 1
ATOM 812 O O . LEU A 1 96 ? -15.843 15.187 9.369 1.00 57.22 96 LEU A O 1
ATOM 816 N N . SER A 1 97 ? -17.980 14.655 8.912 1.00 58.78 97 SER A N 1
ATOM 817 C CA . SER A 1 97 ? -18.265 14.102 10.235 1.00 58.78 97 SER A CA 1
ATOM 818 C C . SER A 1 97 ? -17.192 13.055 10.581 1.00 58.78 97 SER A C 1
ATOM 820 O O . SER A 1 97 ? -16.964 12.117 9.803 1.00 58.78 97 SER A O 1
ATOM 822 N N . HIS A 1 98 ? -16.531 13.213 11.731 1.00 65.44 98 HIS A N 1
ATOM 823 C CA . HIS A 1 98 ? -15.449 12.348 12.228 1.00 65.44 98 HIS A CA 1
ATOM 824 C C . HIS A 1 98 ? -14.081 12.448 11.508 1.00 65.44 98 HIS A C 1
ATOM 826 O O . HIS A 1 98 ? -13.297 11.493 11.571 1.00 65.44 98 HIS A O 1
ATOM 832 N N . SER A 1 99 ? -13.750 13.571 10.859 1.00 73.25 99 SER A N 1
ATOM 833 C CA . SER A 1 99 ? -12.420 13.832 10.265 1.00 73.25 99 SER A CA 1
ATOM 834 C C . SER A 1 99 ? -11.264 13.598 11.254 1.00 73.25 99 SER A C 1
ATOM 836 O O . SER A 1 99 ? -10.338 12.844 10.952 1.00 73.25 99 SER A O 1
ATOM 838 N N . GLY A 1 100 ? -11.363 14.125 12.481 1.00 78.44 100 GLY A N 1
ATOM 839 C CA . GLY A 1 100 ? -10.336 13.970 13.520 1.00 78.44 100 GLY A CA 1
ATOM 840 C C . GLY A 1 100 ? -10.086 12.516 13.945 1.00 78.44 100 GLY A C 1
ATOM 841 O O . GLY A 1 100 ? -8.935 12.099 14.095 1.00 78.44 100 GLY A O 1
ATOM 842 N N . LEU A 1 101 ? -11.143 11.701 14.072 1.00 84.56 101 LEU A N 1
ATOM 843 C CA . LEU A 1 101 ? -11.002 10.268 14.364 1.00 84.56 101 LEU A CA 1
ATOM 844 C C . LEU A 1 101 ? -10.264 9.551 13.228 1.00 84.56 101 LEU A C 1
ATOM 846 O O . LEU A 1 101 ? -9.307 8.827 13.490 1.00 84.56 101 LEU A O 1
ATOM 850 N N . LYS A 1 102 ? -10.656 9.793 11.971 1.00 85.56 102 LYS A N 1
ATOM 851 C CA . LYS A 1 102 ? -10.008 9.190 10.794 1.00 85.56 102 LYS A CA 1
ATOM 852 C C . LYS A 1 102 ? -8.539 9.602 10.677 1.00 85.56 102 LYS A C 1
ATOM 854 O O . LYS A 1 102 ? -7.700 8.764 10.362 1.00 85.56 102 LYS A O 1
ATOM 859 N N . CYS A 1 103 ? -8.203 10.853 10.996 1.00 84.88 103 CYS A N 1
ATOM 860 C CA . CYS A 1 103 ? -6.815 11.313 11.058 1.00 84.88 103 CYS A CA 1
ATOM 861 C C . CYS A 1 103 ? -5.994 10.544 12.103 1.00 84.88 103 CYS A C 1
ATOM 863 O O . CYS A 1 103 ? -4.874 10.126 11.803 1.00 84.88 103 CYS A O 1
ATOM 865 N N . ARG A 1 104 ? -6.541 10.311 13.305 1.00 85.56 104 ARG A N 1
ATOM 866 C CA . ARG A 1 104 ? -5.867 9.509 14.344 1.00 85.56 104 ARG A CA 1
ATOM 867 C C . ARG A 1 104 ? -5.685 8.055 13.915 1.00 85.56 104 ARG A C 1
ATOM 869 O O . ARG A 1 104 ? -4.588 7.521 14.054 1.00 85.56 104 ARG A O 1
ATOM 876 N N . GLN A 1 105 ? -6.723 7.443 13.343 1.00 89.94 105 GLN A N 1
ATOM 877 C CA . GLN A 1 105 ? -6.664 6.072 12.821 1.00 89.94 105 GLN A CA 1
ATOM 878 C C . GLN A 1 105 ? -5.612 5.929 11.720 1.00 89.94 105 GLN A C 1
ATOM 880 O O . GLN A 1 105 ? -4.829 4.981 11.732 1.00 89.94 105 GLN A O 1
ATOM 885 N N . LEU A 1 106 ? -5.558 6.889 10.792 1.00 88.25 106 LEU A N 1
ATOM 886 C CA . LEU A 1 106 ? -4.554 6.920 9.737 1.00 88.25 106 LEU A CA 1
ATOM 887 C C . LEU A 1 106 ? -3.143 7.075 10.315 1.00 88.25 106 LEU A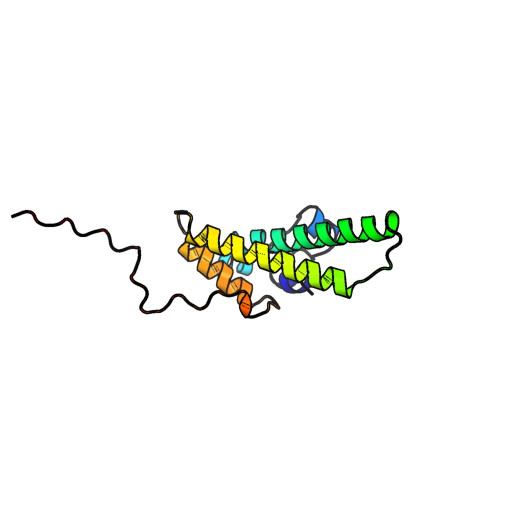 C 1
ATOM 889 O O . LEU A 1 106 ? -2.278 6.278 9.974 1.00 88.25 106 LEU A O 1
ATOM 893 N N . ARG A 1 107 ? -2.903 8.037 11.218 1.00 87.31 107 ARG A N 1
ATOM 894 C CA . ARG A 1 107 ? -1.585 8.218 11.855 1.00 87.31 107 ARG A CA 1
ATOM 895 C C . ARG A 1 107 ? -1.124 6.958 12.593 1.00 87.31 107 ARG A C 1
ATOM 897 O O . ARG A 1 107 ? 0.019 6.546 12.418 1.00 87.31 107 ARG A O 1
ATOM 904 N N . ALA A 1 108 ? -2.008 6.328 13.368 1.00 88.06 108 ALA A N 1
ATOM 905 C CA . ALA A 1 108 ? -1.704 5.083 14.073 1.00 88.06 108 ALA A CA 1
ATOM 906 C C . ALA A 1 108 ? -1.319 3.959 13.098 1.00 88.06 108 ALA A C 1
ATOM 908 O O . ALA A 1 108 ? -0.292 3.310 13.279 1.00 88.06 108 ALA A O 1
ATOM 909 N N . LEU A 1 109 ? -2.082 3.797 12.014 1.00 88.12 109 LEU A N 1
ATOM 910 C CA . LEU A 1 109 ? -1.794 2.806 10.981 1.00 88.12 109 LEU A CA 1
ATOM 911 C C . LEU A 1 109 ? -0.460 3.076 10.264 1.00 88.12 109 LEU A C 1
ATOM 913 O O . LEU A 1 109 ? 0.314 2.150 10.036 1.00 88.12 109 LEU A O 1
ATOM 917 N N . LEU A 1 110 ? -0.161 4.336 9.928 1.00 85.31 110 LEU A N 1
ATOM 918 C CA . LEU A 1 110 ? 1.080 4.714 9.242 1.00 85.31 110 LEU A CA 1
ATOM 919 C C . LEU A 1 110 ? 2.332 4.430 10.085 1.00 85.31 110 LEU A C 1
ATOM 921 O O . LEU A 1 110 ? 3.361 4.089 9.512 1.00 85.31 110 LEU A O 1
ATOM 925 N N . ARG A 1 111 ? 2.245 4.516 11.421 1.00 84.12 111 ARG A N 1
ATOM 926 C CA . ARG A 1 111 ? 3.356 4.177 12.333 1.00 84.12 111 ARG A CA 1
ATOM 927 C C . ARG A 1 111 ? 3.719 2.688 12.323 1.00 84.12 111 ARG A C 1
ATOM 929 O O . ARG A 1 111 ? 4.850 2.348 12.645 1.00 84.12 111 ARG A O 1
ATOM 936 N N . LEU A 1 112 ? 2.776 1.812 11.973 1.00 81.38 112 LEU A N 1
ATOM 937 C CA . LEU A 1 112 ? 2.993 0.361 11.926 1.00 81.38 112 LEU A CA 1
ATOM 938 C C . LEU A 1 112 ? 3.502 -0.128 10.570 1.00 81.38 112 LEU A C 1
ATOM 940 O O . LEU A 1 112 ? 4.069 -1.215 10.465 1.00 81.38 112 LEU A O 1
ATOM 944 N N . LEU A 1 113 ? 3.272 0.650 9.517 1.00 78.38 113 LEU A N 1
ATOM 945 C CA . LEU A 1 113 ? 3.748 0.314 8.187 1.00 78.38 113 LEU A CA 1
ATOM 946 C C . LEU A 1 113 ? 5.226 0.715 8.061 1.00 78.38 113 LEU A C 1
ATOM 948 O O . LEU A 1 113 ? 5.629 1.722 8.639 1.00 78.38 113 LEU A O 1
ATOM 952 N N . PRO A 1 114 ? 6.043 -0.026 7.287 1.00 68.94 114 PRO A N 1
ATOM 953 C CA . PRO A 1 114 ? 7.454 0.280 7.047 1.00 68.94 114 PRO A CA 1
ATOM 954 C C . PRO A 1 114 ? 7.579 1.488 6.108 1.00 68.94 114 PRO A C 1
ATOM 956 O O . PRO A 1 114 ? 7.998 1.386 4.952 1.00 68.94 114 PRO A O 1
ATOM 959 N N . LEU A 1 115 ? 7.126 2.632 6.602 1.00 65.94 115 LEU A N 1
ATOM 960 C CA . LEU A 1 115 ? 7.034 3.894 5.909 1.00 65.94 115 LEU A CA 1
ATOM 961 C C . LEU A 1 115 ? 8.168 4.805 6.357 1.00 65.94 115 LEU A C 1
ATOM 963 O O . LEU A 1 115 ? 8.461 4.877 7.548 1.00 65.94 115 LEU A O 1
ATOM 967 N N . PRO A 1 116 ? 8.784 5.556 5.434 1.00 58.59 116 PRO A N 1
ATOM 968 C CA . PRO A 1 116 ? 9.663 6.646 5.822 1.00 58.59 116 PRO A CA 1
ATOM 969 C C . PRO A 1 116 ? 8.887 7.629 6.701 1.00 58.59 116 PRO A C 1
ATOM 971 O O . PRO A 1 116 ? 7.815 8.079 6.291 1.00 58.59 116 PRO A O 1
ATOM 974 N N . SER A 1 117 ? 9.440 7.987 7.864 1.00 56.81 117 SER A N 1
ATOM 975 C CA . SER A 1 117 ? 8.830 8.904 8.843 1.00 56.81 117 SER A CA 1
ATOM 976 C C . SER A 1 117 ? 8.355 10.222 8.221 1.00 56.81 117 SER A C 1
ATOM 978 O O . SER A 1 117 ? 7.371 10.788 8.672 1.00 56.81 117 SER A O 1
ATOM 980 N N . ALA A 1 118 ? 8.971 10.630 7.105 1.00 51.72 118 ALA A N 1
ATOM 981 C CA . ALA A 1 118 ? 8.592 11.764 6.258 1.00 51.72 118 ALA A CA 1
ATOM 982 C C . ALA A 1 118 ? 7.164 11.710 5.658 1.00 51.72 118 ALA A C 1
ATOM 984 O O . ALA A 1 118 ? 6.782 12.602 4.903 1.00 51.72 118 ALA A O 1
ATOM 985 N N . LEU A 1 119 ? 6.398 10.641 5.902 1.00 55.97 119 LEU A N 1
ATOM 986 C CA . LEU A 1 119 ? 4.987 10.527 5.522 1.00 55.97 119 LEU A CA 1
ATOM 987 C C . LEU A 1 119 ? 4.000 10.963 6.592 1.00 55.97 119 LEU A C 1
ATOM 989 O O . LEU A 1 119 ? 2.839 11.217 6.267 1.00 55.97 119 LEU A O 1
ATOM 993 N N . LEU A 1 120 ? 4.441 11.017 7.843 1.00 60.06 120 LEU A N 1
ATOM 994 C CA . LEU A 1 120 ? 3.679 11.655 8.893 1.00 60.06 120 LEU A CA 1
ATOM 995 C C . LEU A 1 120 ? 3.945 13.158 8.737 1.00 60.06 120 LEU A C 1
ATOM 997 O O . LEU A 1 120 ? 5.108 13.555 8.737 1.00 60.06 120 LEU A O 1
ATOM 1001 N N . PRO A 1 121 ? 2.919 13.997 8.539 1.00 56.19 121 PRO A N 1
ATOM 1002 C CA . PRO A 1 121 ? 3.090 15.405 8.852 1.00 56.19 121 PRO A CA 1
ATOM 1003 C C . PRO A 1 121 ? 3.500 15.492 10.321 1.00 56.19 121 PRO A C 1
ATOM 1005 O O . PRO A 1 121 ? 3.020 14.685 11.128 1.00 56.19 121 PRO A O 1
ATOM 1008 N N . ASP A 1 122 ? 4.388 16.434 10.636 1.00 54.75 122 ASP A N 1
ATOM 1009 C CA . ASP A 1 122 ? 4.710 16.771 12.019 1.00 54.75 122 ASP A CA 1
ATOM 1010 C C . ASP A 1 122 ? 3.399 16.926 12.800 1.00 54.75 122 ASP A C 1
ATOM 1012 O O . ASP A 1 122 ? 2.380 17.357 12.236 1.00 54.75 122 ASP A O 1
ATOM 1016 N N . ASP A 1 123 ? 3.384 16.458 14.054 1.00 50.16 123 ASP A N 1
ATOM 1017 C CA . ASP A 1 123 ? 2.195 16.599 14.892 1.00 50.16 123 ASP A CA 1
ATOM 1018 C C . ASP A 1 123 ? 1.712 18.058 14.816 1.00 50.16 123 ASP A C 1
ATOM 1020 O O . ASP A 1 123 ? 2.548 18.964 14.743 1.00 50.16 123 ASP A O 1
ATOM 1024 N N . PRO A 1 124 ? 0.386 18.296 14.740 1.00 48.25 124 PRO A N 1
ATOM 1025 C CA . PRO A 1 124 ? -0.119 19.659 14.770 1.00 48.25 124 PRO A CA 1
ATOM 1026 C C . PRO A 1 124 ? 0.493 20.336 15.991 1.00 48.25 124 PRO A C 1
ATOM 1028 O O . PRO A 1 124 ? 0.478 19.747 17.075 1.00 48.25 124 PRO A O 1
ATOM 1031 N N . ASP A 1 125 ? 1.093 21.503 15.762 1.00 47.56 125 ASP A N 1
ATOM 1032 C CA . ASP A 1 125 ? 1.677 22.339 16.801 1.00 47.56 125 ASP A CA 1
ATOM 1033 C C . ASP A 1 125 ? 0.711 22.357 17.998 1.00 47.56 125 ASP A C 1
ATOM 1035 O O . ASP A 1 125 ? -0.470 22.657 17.790 1.00 47.56 125 ASP A O 1
ATOM 1039 N N . PRO A 1 126 ? 1.131 21.953 19.213 1.00 51.31 126 PRO A N 1
ATOM 1040 C CA . PRO A 1 126 ? 0.262 22.005 20.386 1.00 51.31 126 PRO A CA 1
ATOM 1041 C C . PRO A 1 126 ? -0.263 23.423 20.663 1.00 51.31 126 PRO A C 1
ATOM 1043 O O . PRO A 1 126 ? -1.257 23.550 21.372 1.00 51.31 126 PRO A O 1
ATOM 1046 N N . ASP A 1 127 ? 0.359 24.448 20.067 1.00 51.66 127 ASP A N 1
ATOM 1047 C CA . ASP A 1 127 ? -0.057 25.848 20.129 1.00 51.66 127 ASP A CA 1
ATOM 1048 C C . ASP A 1 127 ? -0.897 26.301 18.912 1.00 51.66 127 ASP A C 1
ATOM 1050 O O . ASP A 1 127 ? -1.229 27.482 18.781 1.00 51.66 127 ASP A O 1
ATOM 1054 N N . ALA A 1 128 ? -1.265 25.392 17.997 1.00 49.88 128 ALA A N 1
ATOM 1055 C CA . ALA A 1 128 ? -2.182 25.716 16.910 1.00 49.88 128 ALA A CA 1
ATOM 1056 C C . ALA A 1 128 ? -3.578 26.025 17.486 1.00 49.88 128 ALA A C 1
ATOM 1058 O O . ALA A 1 128 ? -4.127 25.192 18.210 1.00 49.88 128 ALA A O 1
ATOM 1059 N N . PRO A 1 129 ? -4.182 27.184 17.161 1.00 42.41 129 PRO A N 1
ATOM 1060 C CA . PRO A 1 129 ? -5.482 27.555 17.704 1.00 42.41 129 PRO A CA 1
ATOM 1061 C C . PRO A 1 129 ? -6.543 26.530 17.288 1.00 42.41 129 PRO A C 1
ATOM 1063 O O . PRO A 1 129 ? -6.626 26.154 16.113 1.00 42.41 129 PRO A O 1
ATOM 1066 N N . ASP A 1 130 ? -7.347 26.085 18.255 1.00 48.69 130 ASP A N 1
ATOM 1067 C CA . ASP A 1 130 ? -8.445 25.150 18.026 1.00 48.69 130 ASP A CA 1
ATOM 1068 C C . ASP A 1 130 ? -9.426 25.751 17.008 1.00 48.69 130 ASP A C 1
ATOM 1070 O O . ASP A 1 130 ? -10.122 26.731 17.268 1.00 48.69 130 ASP A O 1
ATOM 1074 N N . LEU A 1 131 ? -9.505 25.137 15.825 1.00 53.28 131 LEU A N 1
ATOM 1075 C CA . LEU A 1 131 ? -10.428 25.534 14.752 1.00 53.28 131 LEU A CA 1
ATOM 1076 C C . LEU A 1 131 ? -11.907 25.245 15.085 1.00 53.28 131 LEU A C 1
ATOM 1078 O O . LEU A 1 131 ? -12.776 25.503 14.253 1.00 53.28 131 LEU A O 1
ATOM 1082 N N . ASP A 1 132 ? -12.180 24.706 16.276 1.00 48.00 132 ASP A N 1
ATOM 1083 C CA . ASP A 1 132 ? -13.507 24.340 16.773 1.00 48.00 132 ASP A CA 1
ATOM 1084 C C . ASP A 1 132 ? -14.082 25.353 17.785 1.00 48.00 132 ASP A C 1
ATOM 1086 O O . ASP A 1 132 ? -15.170 25.110 18.312 1.00 48.00 132 ASP A O 1
ATOM 1090 N N . GLU A 1 133 ? -13.432 26.495 18.057 1.00 42.81 133 GLU A N 1
ATOM 1091 C CA . GLU A 1 133 ? -14.096 27.550 18.835 1.00 42.81 133 GLU A CA 1
ATOM 1092 C C . GLU A 1 133 ? -15.228 28.188 18.005 1.00 42.81 133 GLU A C 1
ATOM 1094 O O . GLU A 1 133 ? -14.969 28.816 16.971 1.00 42.81 133 GLU A O 1
ATOM 1099 N N . PRO A 1 134 ? -16.507 28.057 18.415 1.00 42.78 134 PRO A N 1
ATOM 1100 C CA . PRO A 1 134 ? -17.573 28.807 17.777 1.00 42.78 134 PRO A CA 1
ATOM 1101 C C . PRO A 1 134 ? -17.305 30.291 18.023 1.00 42.78 134 PRO A C 1
ATOM 1103 O O . PRO A 1 134 ? -17.118 30.706 19.165 1.00 42.78 134 PRO A O 1
ATOM 1106 N N . ALA A 1 135 ? -17.284 31.086 16.951 1.00 54.34 135 ALA A N 1
ATOM 1107 C CA . ALA A 1 135 ? -17.117 32.528 17.047 1.00 54.34 135 ALA A CA 1
ATOM 1108 C C . ALA A 1 135 ? -18.113 33.094 18.071 1.00 54.34 135 ALA A C 1
ATOM 1110 O O . ALA A 1 135 ? -19.329 33.041 17.863 1.00 54.34 135 ALA A O 1
ATOM 1111 N N . SER A 1 136 ? -17.587 33.598 19.189 1.00 47.44 136 SER A N 1
ATOM 1112 C CA . SER A 1 136 ? -18.373 34.286 20.206 1.00 47.44 136 SER A CA 1
ATOM 1113 C C . SER A 1 136 ? -19.165 35.410 19.535 1.00 47.44 136 SER A C 1
ATOM 1115 O O . SER A 1 136 ? -18.571 36.204 18.800 1.00 47.44 136 SER A O 1
ATOM 1117 N N . PRO A 1 137 ? -20.491 35.500 19.737 1.00 48.00 137 PRO A N 1
ATOM 1118 C CA . PRO A 1 137 ? -21.263 36.589 19.172 1.00 48.00 137 PRO A CA 1
ATOM 1119 C C . PRO A 1 137 ? -20.791 37.890 19.819 1.00 48.00 137 PRO A C 1
ATOM 1121 O O . PRO A 1 137 ? -20.893 38.066 21.034 1.00 48.00 137 PRO A O 1
ATOM 1124 N N . SER A 1 138 ? -20.239 38.782 19.001 1.00 50.62 138 SER A N 1
ATOM 1125 C CA . SER A 1 138 ? -19.856 40.126 19.410 1.00 50.62 138 SER A CA 1
ATOM 1126 C C . SER A 1 138 ? -21.070 40.824 20.024 1.00 50.62 138 SER A C 1
ATOM 1128 O O . SER A 1 138 ? -22.063 41.065 19.336 1.00 50.62 138 SER A O 1
ATOM 1130 N N . LEU A 1 139 ? -20.993 41.127 21.319 1.00 49.69 139 LEU A N 1
ATOM 1131 C CA . LEU A 1 139 ? -21.925 42.030 21.985 1.00 49.69 139 LEU A CA 1
ATOM 1132 C C . LEU A 1 139 ? -21.833 43.394 21.293 1.00 49.69 139 LEU A C 1
ATOM 1134 O O . LEU A 1 139 ? -20.772 44.017 21.272 1.00 49.69 139 LEU A O 1
ATOM 1138 N N . GLN A 1 140 ? -22.938 43.805 20.674 1.00 47.19 140 GLN A N 1
ATOM 1139 C CA . GLN A 1 140 ? -23.167 45.181 20.257 1.00 47.19 140 GLN A CA 1
ATOM 1140 C C . GLN A 1 140 ? -23.524 46.005 21.499 1.00 47.19 140 GLN A C 1
ATOM 1142 O O . GLN A 1 140 ? -24.489 45.669 22.186 1.00 47.19 140 GLN A O 1
ATOM 1147 N N . GLU A 1 141 ? -22.779 47.082 21.732 1.00 44.19 141 GLU A N 1
ATOM 1148 C CA . GLU A 1 141 ? -23.261 48.305 22.388 1.00 44.19 141 GLU A CA 1
ATOM 1149 C C . GLU A 1 141 ? -23.088 49.477 21.418 1.00 44.19 141 GLU A C 1
ATOM 1151 O O . GLU A 1 141 ? -22.048 49.513 20.716 1.00 44.19 141 GLU A O 1
#